Protein AF-A0A2E7KXL0-F1 (afdb_monomer)

Solvent-accessible surface area (backbone atoms only — not comparable to full-atom values): 5573 Å² total; per-residue (Å²): 143,87,78,89,82,78,87,80,81,87,80,84,84,68,81,86,78,62,83,82,67,82,67,87,71,80,83,65,60,55,79,47,74,50,90,64,60,40,76,51,74,42,76,46,48,50,72,32,45,39,41,30,60,54,95,70,48,72,40,92,94,30,48,82,45,76,40,85,76,47,49,76,46,79,49,80,60,83,79,84,117

Structure (mmCIF, N/CA/C/O backbone):
data_AF-A0A2E7KXL0-F1
#
_entry.id   AF-A0A2E7KXL0-F1
#
loop_
_atom_site.group_PDB
_atom_site.id
_atom_site.type_symbol
_atom_site.label_atom_id
_atom_site.label_alt_id
_atom_site.label_comp_id
_atom_site.label_asym_id
_atom_site.label_entity_id
_atom_site.label_seq_id
_atom_site.pdbx_PDB_ins_code
_atom_site.Cartn_x
_atom_site.Cartn_y
_atom_site.Cartn_z
_atom_site.occupancy
_atom_site.B_iso_or_equiv
_atom_site.auth_seq_id
_atom_site.auth_comp_id
_atom_site.auth_asym_id
_atom_site.auth_atom_id
_atom_site.pdbx_PDB_model_num
ATOM 1 N N . MET A 1 1 ? 33.649 31.881 7.414 1.00 47.59 1 MET A N 1
ATOM 2 C CA . MET A 1 1 ? 32.997 30.559 7.549 1.00 47.59 1 MET A CA 1
ATOM 3 C C . MET A 1 1 ? 31.640 30.764 8.231 1.00 47.59 1 MET A C 1
ATOM 5 O O . MET A 1 1 ? 31.580 30.841 9.446 1.00 47.59 1 MET A O 1
ATOM 9 N N . LYS A 1 2 ? 30.583 31.069 7.463 1.00 44.97 2 LYS A N 1
ATOM 10 C CA . LYS A 1 2 ? 29.335 31.692 7.972 1.00 44.97 2 LYS A CA 1
ATOM 11 C C . LYS A 1 2 ? 28.056 31.137 7.308 1.00 44.97 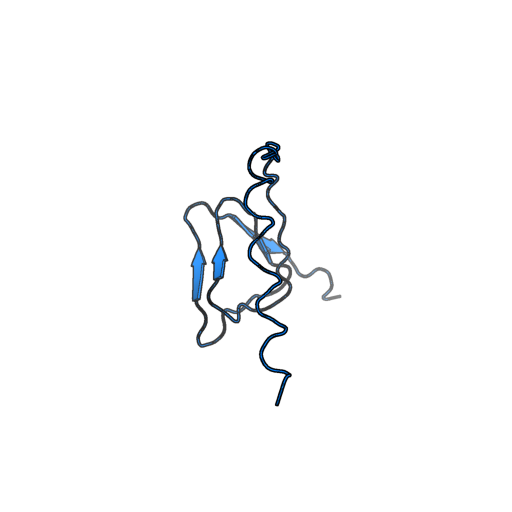2 LYS A C 1
ATOM 13 O O . LYS A 1 2 ? 27.040 31.822 7.277 1.00 44.97 2 LYS A O 1
ATOM 18 N N . SER A 1 3 ? 28.094 29.903 6.791 1.00 44.09 3 SER A N 1
ATOM 19 C CA . SER A 1 3 ? 26.995 29.339 5.975 1.00 44.09 3 SER A CA 1
ATOM 20 C C . SER A 1 3 ? 26.314 28.085 6.535 1.00 44.09 3 SER A C 1
ATOM 22 O O . SER A 1 3 ? 25.436 27.549 5.877 1.00 44.09 3 SER A O 1
ATOM 24 N N . ILE A 1 4 ? 26.634 27.641 7.754 1.00 50.56 4 ILE A N 1
ATOM 25 C CA . ILE A 1 4 ? 26.078 26.390 8.318 1.00 50.56 4 ILE A CA 1
ATOM 26 C C . ILE A 1 4 ? 24.891 26.642 9.280 1.00 50.56 4 ILE A C 1
ATOM 28 O O . ILE A 1 4 ? 24.384 25.722 9.903 1.00 50.56 4 ILE A O 1
ATOM 32 N N . ILE A 1 5 ? 24.422 27.895 9.400 1.00 51.31 5 ILE A N 1
ATOM 33 C CA . ILE A 1 5 ? 23.437 28.334 10.417 1.00 51.31 5 ILE A CA 1
ATOM 34 C C . ILE A 1 5 ? 22.065 28.705 9.795 1.00 51.31 5 ILE A C 1
ATOM 36 O O . ILE A 1 5 ? 21.194 29.223 10.479 1.00 51.31 5 ILE A O 1
ATOM 40 N N . LYS A 1 6 ? 21.808 28.457 8.499 1.00 48.94 6 LYS A N 1
ATOM 41 C CA . LYS A 1 6 ? 20.597 28.994 7.825 1.00 48.94 6 LYS A CA 1
ATOM 42 C C . LYS A 1 6 ? 19.451 28.020 7.521 1.00 48.94 6 LYS A C 1
ATOM 44 O O . LYS A 1 6 ? 18.424 28.490 7.059 1.00 48.94 6 LYS A O 1
ATOM 49 N N . ASN A 1 7 ? 19.554 26.724 7.825 1.00 46.72 7 ASN A N 1
ATOM 50 C CA . ASN A 1 7 ? 18.487 25.754 7.502 1.00 46.72 7 ASN A CA 1
ATOM 51 C C . ASN A 1 7 ? 17.978 24.936 8.703 1.00 46.72 7 ASN A C 1
ATOM 53 O O . ASN A 1 7 ? 17.533 23.807 8.538 1.00 46.72 7 ASN A O 1
ATOM 57 N N . LEU A 1 8 ? 18.004 25.511 9.911 1.00 42.38 8 LEU A N 1
ATOM 58 C CA . LEU A 1 8 ? 17.384 24.906 11.104 1.00 42.38 8 LEU A CA 1
ATOM 59 C C . LEU A 1 8 ? 16.298 25.795 11.746 1.00 42.38 8 LEU A C 1
ATOM 61 O O . LEU A 1 8 ? 15.750 25.460 12.791 1.00 42.38 8 LEU A O 1
ATOM 65 N N . THR A 1 9 ? 15.940 26.908 11.100 1.00 48.19 9 THR A N 1
ATOM 66 C CA . THR A 1 9 ? 14.995 27.905 11.641 1.00 48.19 9 THR A CA 1
ATOM 67 C C . THR A 1 9 ? 13.571 27.785 11.065 1.00 48.19 9 THR A C 1
ATOM 69 O O . THR A 1 9 ? 12.681 28.498 11.507 1.00 48.19 9 THR A O 1
ATOM 72 N N . ASN A 1 10 ? 13.298 26.843 10.149 1.00 49.16 10 ASN A N 1
ATOM 73 C CA . ASN A 1 10 ? 12.004 26.750 9.444 1.00 49.16 10 ASN A CA 1
ATOM 74 C C . ASN A 1 10 ? 11.092 25.584 9.879 1.00 49.16 10 ASN A C 1
ATOM 76 O O . ASN A 1 10 ? 10.281 25.133 9.077 1.00 49.16 10 ASN A O 1
ATOM 80 N N . PHE A 1 11 ? 11.192 25.066 11.112 1.00 50.91 11 PHE A N 1
ATOM 81 C CA . PHE A 1 11 ? 10.369 23.897 11.486 1.00 50.91 11 PHE A CA 1
ATOM 82 C C . PHE A 1 11 ? 9.743 23.892 12.890 1.00 50.91 11 PHE A C 1
ATOM 84 O O . PHE A 1 11 ? 9.189 22.880 13.303 1.00 50.91 11 PHE A O 1
ATOM 91 N N . LYS A 1 12 ? 9.784 24.983 13.668 1.00 48.75 12 LYS A N 1
ATOM 92 C CA . LYS A 1 12 ? 9.407 24.879 15.097 1.00 48.75 12 LYS A CA 1
ATOM 93 C C . LYS A 1 12 ? 8.507 25.963 15.687 1.00 48.75 12 LYS A C 1
ATOM 95 O O . LYS A 1 12 ? 8.477 26.106 16.902 1.00 48.75 12 LYS A O 1
ATOM 100 N N . ALA A 1 13 ? 7.726 26.673 14.868 1.00 43.38 13 ALA A N 1
ATOM 101 C CA . ALA A 1 13 ? 6.822 27.719 15.374 1.00 43.38 13 ALA A CA 1
ATOM 102 C C . ALA A 1 13 ? 5.433 27.814 14.702 1.00 43.38 13 ALA A C 1
ATOM 104 O O . ALA A 1 13 ? 4.807 28.865 14.771 1.00 43.38 13 ALA A O 1
ATOM 105 N N . ILE A 1 14 ? 4.916 26.742 14.082 1.00 45.56 14 ILE A N 1
ATOM 106 C CA . ILE A 1 14 ? 3.521 26.705 13.571 1.00 45.56 14 ILE A CA 1
ATOM 107 C C . ILE A 1 14 ? 2.677 25.546 14.148 1.00 45.56 14 ILE A C 1
ATOM 109 O O . ILE A 1 14 ? 1.473 25.486 13.933 1.00 45.56 14 ILE A O 1
ATOM 113 N N . PHE A 1 15 ? 3.234 24.669 14.986 1.00 49.56 15 PHE A N 1
ATOM 114 C CA . PHE A 1 15 ? 2.466 23.536 15.535 1.00 49.56 15 PHE A CA 1
ATOM 115 C C . PHE A 1 15 ? 1.567 23.874 16.743 1.00 49.56 15 PHE A C 1
ATOM 117 O O . PHE A 1 15 ? 0.731 23.062 17.121 1.00 49.56 15 PHE A O 1
ATOM 124 N N . GLY A 1 16 ? 1.704 25.064 17.343 1.00 42.34 16 GLY A N 1
ATOM 125 C CA . GLY A 1 16 ? 0.985 25.443 18.571 1.00 42.34 16 GLY A CA 1
ATOM 126 C C . GLY A 1 16 ? -0.314 26.241 18.388 1.00 42.34 16 GLY A C 1
ATOM 127 O O . GLY A 1 16 ? -1.019 26.442 19.368 1.00 42.34 16 GLY A O 1
ATOM 128 N N . LEU A 1 17 ? -0.643 26.695 17.169 1.00 43.16 17 LEU A N 1
ATOM 129 C CA . LEU A 1 17 ? -1.856 27.492 16.889 1.00 43.16 17 LEU A CA 1
ATOM 130 C C . LEU A 1 17 ? -2.853 26.810 15.927 1.00 43.16 17 LEU A C 1
ATOM 132 O O . LEU A 1 17 ? -3.903 27.374 15.645 1.00 43.16 17 LEU A O 1
ATOM 136 N N . ILE A 1 18 ? -2.560 25.595 15.446 1.00 48.97 18 ILE A N 1
ATOM 137 C CA . ILE A 1 18 ? -3.432 24.812 14.538 1.00 48.97 18 ILE A CA 1
ATOM 138 C C . ILE A 1 18 ? -4.175 23.693 15.309 1.00 48.97 18 ILE A C 1
ATOM 140 O O . ILE A 1 18 ? -4.823 22.829 14.735 1.00 48.97 18 ILE A O 1
ATOM 144 N N . PHE A 1 19 ? -4.152 23.710 16.646 1.00 47.91 19 PHE A N 1
ATOM 145 C CA . PHE A 1 19 ? -4.852 22.716 17.478 1.00 47.91 19 PHE A CA 1
ATOM 146 C C . PHE A 1 19 ? -6.305 23.110 17.835 1.00 47.91 19 PHE A C 1
ATOM 148 O O . PHE A 1 19 ? -6.881 22.569 18.773 1.00 47.91 19 PHE A O 1
ATOM 155 N N . LEU A 1 20 ? -6.912 24.052 17.095 1.00 49.47 20 LEU A N 1
ATOM 156 C CA . LEU A 1 20 ? -8.315 24.474 17.272 1.00 49.47 20 LEU A CA 1
ATOM 157 C C . LEU A 1 20 ? -9.115 24.543 15.956 1.00 49.47 20 LEU A C 1
ATOM 159 O O . LEU A 1 20 ? -10.157 25.186 15.886 1.00 49.47 20 LEU A O 1
ATOM 163 N N . THR A 1 21 ? -8.644 23.880 14.901 1.00 49.81 21 THR A N 1
ATOM 164 C CA . THR A 1 21 ? -9.408 23.708 13.656 1.00 49.81 21 THR A CA 1
ATOM 165 C C . THR A 1 21 ? -9.253 22.285 13.134 1.00 49.81 21 THR A C 1
ATOM 167 O O . THR A 1 21 ? -8.979 22.073 11.955 1.00 49.81 21 THR A O 1
ATOM 170 N N . PHE A 1 22 ? -9.443 21.283 13.994 1.00 59.50 22 PHE A N 1
ATOM 171 C CA . PHE A 1 22 ? -9.778 19.945 13.505 1.00 59.50 22 PHE A CA 1
ATOM 172 C C . PHE A 1 22 ? -11.254 19.946 13.117 1.00 59.50 22 PHE A C 1
ATOM 174 O O . PHE A 1 22 ? -12.137 19.454 13.815 1.00 59.50 22 PHE A O 1
ATOM 181 N N . PHE A 1 23 ? -11.497 20.607 11.986 1.00 61.19 23 PHE A N 1
ATOM 182 C CA . PHE A 1 23 ? -12.668 20.421 11.153 1.00 61.19 23 PHE A CA 1
ATOM 183 C C . PHE A 1 23 ? -12.851 18.907 11.001 1.00 61.19 23 PHE A C 1
ATOM 185 O O . PHE A 1 23 ? -11.913 18.221 10.594 1.00 61.19 23 PHE A O 1
ATOM 192 N N . SER A 1 24 ? -14.006 18.375 11.398 1.00 59.03 24 SER A N 1
ATOM 193 C CA . SER A 1 24 ? -14.337 16.969 11.165 1.00 59.03 24 SER A CA 1
ATOM 194 C C . SER A 1 24 ? -14.432 16.759 9.659 1.00 59.03 24 SER A C 1
ATOM 196 O O . SER A 1 24 ? -15.458 17.046 9.048 1.00 59.03 24 SER A O 1
ATOM 198 N N . GLN A 1 25 ? -13.325 16.347 9.048 1.00 55.75 25 GLN A N 1
ATOM 199 C CA . GLN A 1 25 ? -13.292 16.023 7.634 1.00 55.75 25 GLN A CA 1
ATOM 200 C C . GLN A 1 25 ? -13.912 14.638 7.489 1.00 55.75 25 GLN A C 1
ATOM 202 O O . GLN A 1 25 ? -13.451 13.672 8.097 1.00 55.75 25 GLN A O 1
ATOM 207 N N . SER A 1 26 ? -15.010 14.567 6.741 1.00 63.38 26 SER A N 1
ATOM 208 C CA . SER A 1 26 ? -15.617 13.309 6.329 1.00 63.38 26 SER A CA 1
ATOM 209 C C . SER A 1 26 ? -14.556 12.479 5.618 1.00 63.38 26 SER A C 1
ATOM 211 O O . SER A 1 26 ? -14.069 12.884 4.561 1.00 63.38 26 SER A O 1
ATOM 213 N N . VAL A 1 27 ? -14.193 11.340 6.201 1.00 55.56 27 VAL A N 1
ATOM 214 C CA . VAL A 1 27 ? -13.313 10.364 5.562 1.00 55.56 27 VAL A CA 1
ATOM 215 C C . VAL A 1 27 ? -14.132 9.728 4.442 1.00 55.56 27 VAL A C 1
ATOM 217 O O . VAL A 1 27 ? -14.906 8.805 4.670 1.00 55.56 27 VAL A O 1
ATOM 220 N N . ASN A 1 28 ? -14.073 10.312 3.248 1.00 60.44 28 ASN A N 1
ATOM 221 C CA . ASN A 1 28 ? -14.459 9.591 2.046 1.00 60.44 28 ASN A CA 1
ATOM 222 C C . ASN A 1 2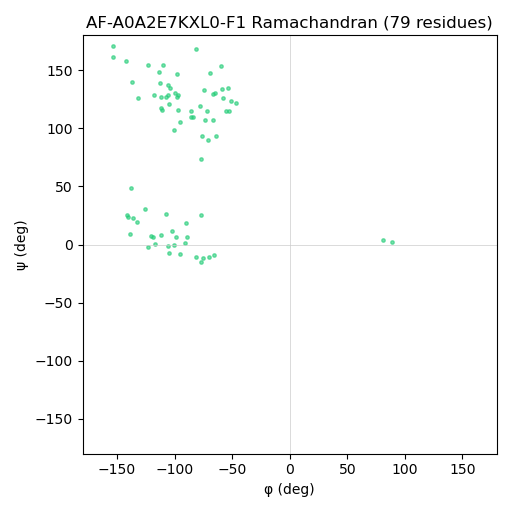8 ? -13.317 8.613 1.766 1.00 60.44 28 ASN A C 1
ATOM 224 O O . ASN A 1 28 ? -12.158 9.025 1.858 1.00 60.44 28 ASN A O 1
ATOM 228 N N . ALA A 1 29 ? -13.631 7.347 1.485 1.00 57.28 29 ALA A N 1
ATOM 229 C CA . ALA A 1 29 ? -12.626 6.388 1.044 1.00 57.28 29 ALA A CA 1
ATOM 230 C C . ALA A 1 29 ? -11.888 7.018 -0.143 1.00 57.28 29 ALA A C 1
ATOM 232 O O . ALA A 1 29 ? -12.501 7.346 -1.159 1.00 57.28 29 ALA A O 1
ATOM 233 N N . ALA A 1 30 ? -10.598 7.302 0.032 1.00 58.50 30 ALA A N 1
ATOM 234 C CA . ALA A 1 30 ? -9.804 7.851 -1.047 1.00 58.50 30 ALA A CA 1
ATOM 235 C C . ALA A 1 30 ? -9.586 6.714 -2.044 1.00 58.50 30 ALA A C 1
ATOM 237 O O . ALA A 1 30 ? -8.967 5.706 -1.707 1.00 58.50 30 ALA A O 1
ATOM 238 N N . GLU A 1 31 ? -10.127 6.856 -3.249 1.00 47.09 31 GLU A N 1
ATOM 239 C CA . GLU A 1 31 ? -9.830 5.945 -4.347 1.00 47.09 31 GLU A CA 1
ATOM 240 C C . GLU A 1 31 ? -8.354 6.132 -4.720 1.00 47.09 31 GLU A C 1
ATOM 242 O O . GLU A 1 31 ? -7.954 7.175 -5.244 1.00 47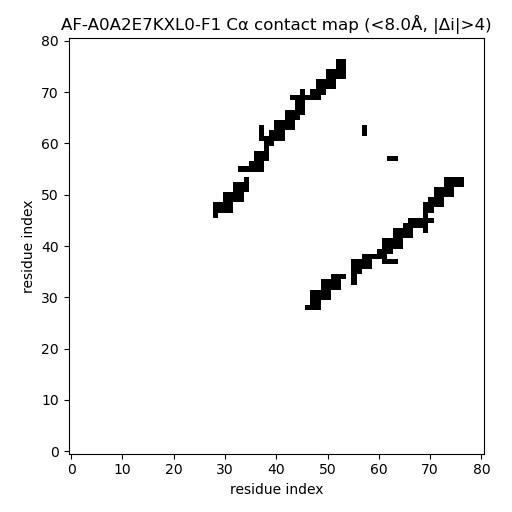.09 31 GLU A O 1
ATOM 247 N N . VAL A 1 32 ? -7.513 5.153 -4.376 1.00 60.75 32 VAL A N 1
ATOM 248 C CA . VAL A 1 32 ? -6.090 5.165 -4.732 1.00 60.75 32 VAL A CA 1
ATOM 249 C C . VAL A 1 32 ? -5.901 4.249 -5.931 1.00 60.75 32 VAL A C 1
ATOM 251 O O . VAL A 1 32 ? -5.782 3.032 -5.787 1.00 60.75 32 VAL A O 1
ATOM 254 N N . THR A 1 33 ? -5.849 4.837 -7.125 1.00 56.81 33 THR A N 1
ATOM 255 C CA . THR A 1 33 ? -5.402 4.126 -8.326 1.00 56.81 33 THR A CA 1
ATOM 256 C C . THR A 1 33 ? -3.887 3.948 -8.247 1.00 56.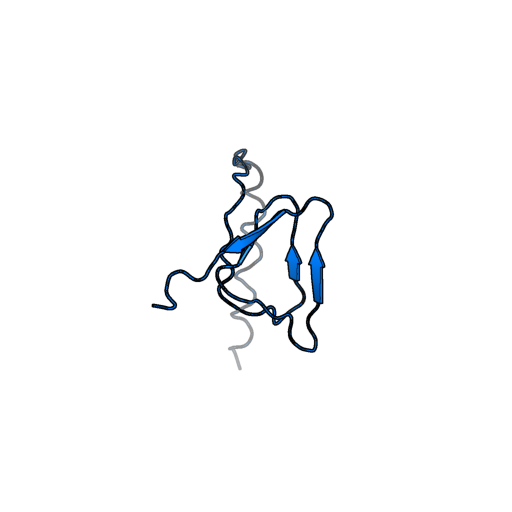81 33 THR A C 1
ATOM 258 O O . THR A 1 33 ? -3.124 4.910 -8.385 1.00 56.81 33 THR A O 1
ATOM 261 N N . LEU A 1 34 ? -3.423 2.723 -7.989 1.00 60.66 34 LEU A N 1
ATOM 262 C CA . LEU A 1 34 ? -1.992 2.424 -8.019 1.00 60.66 34 LEU A CA 1
ATOM 263 C C . LEU A 1 34 ? -1.552 2.129 -9.447 1.00 60.66 34 LEU A C 1
ATOM 265 O O . LEU A 1 34 ? -1.836 1.066 -9.978 1.00 60.66 34 LEU A O 1
ATOM 269 N N . ALA A 1 35 ? -0.774 3.043 -10.025 1.00 58.56 35 ALA A N 1
ATOM 270 C CA . ALA A 1 35 ? -0.229 2.889 -11.370 1.00 58.56 35 ALA A CA 1
ATOM 271 C C . ALA A 1 35 ? 1.163 2.216 -11.416 1.00 58.56 35 ALA A C 1
ATOM 273 O O . ALA A 1 35 ? 1.727 2.098 -12.511 1.00 58.56 35 ALA A O 1
ATOM 274 N N . GLY A 1 36 ? 1.745 1.804 -10.279 1.00 76.25 36 GLY A N 1
ATOM 275 C CA . GLY A 1 36 ? 3.128 1.311 -10.215 1.00 76.25 36 GLY A CA 1
ATOM 276 C C . GLY A 1 36 ? 3.438 0.339 -9.072 1.00 76.25 36 GLY A C 1
ATOM 277 O O . GLY A 1 36 ? 2.710 0.253 -8.086 1.00 76.25 36 GLY A O 1
ATOM 278 N N . ASN A 1 37 ? 4.546 -0.390 -9.237 1.00 87.81 37 ASN A N 1
ATOM 279 C CA . ASN A 1 37 ? 5.042 -1.404 -8.302 1.00 87.81 37 ASN A CA 1
ATOM 280 C C . ASN A 1 37 ? 5.346 -0.838 -6.908 1.00 87.81 37 ASN A C 1
ATOM 282 O O . ASN A 1 37 ? 5.721 0.324 -6.757 1.00 87.81 37 ASN A O 1
ATOM 286 N N . ILE A 1 38 ? 5.264 -1.699 -5.896 1.00 91.44 38 ILE A N 1
ATOM 287 C CA . ILE A 1 38 ? 5.589 -1.360 -4.509 1.00 91.44 38 ILE A CA 1
ATOM 288 C C . ILE A 1 38 ? 7.092 -1.540 -4.311 1.00 91.44 38 ILE A C 1
ATOM 290 O O . ILE A 1 38 ? 7.592 -2.664 -4.331 1.00 91.44 38 ILE A O 1
ATOM 294 N N . THR A 1 39 ? 7.801 -0.420 -4.142 1.00 93.19 39 THR A N 1
ATOM 295 C CA . THR A 1 39 ? 9.271 -0.361 -4.028 1.00 93.19 39 THR A CA 1
ATOM 296 C C . THR A 1 39 ? 9.790 -0.113 -2.618 1.00 93.19 39 THR A C 1
ATOM 298 O O . THR A 1 39 ? 10.995 -0.148 -2.396 1.00 93.19 39 THR A O 1
ATOM 301 N N . THR A 1 40 ? 8.898 0.171 -1.675 1.00 91.62 40 THR A N 1
ATOM 302 C CA . THR A 1 40 ? 9.209 0.394 -0.260 1.00 91.62 40 THR A CA 1
ATOM 303 C C . THR A 1 40 ? 8.118 -0.220 0.598 1.00 91.62 40 THR A C 1
ATOM 305 O O . THR A 1 40 ? 6.983 -0.368 0.136 1.00 91.62 40 THR A O 1
ATOM 308 N N . ASP A 1 41 ? 8.441 -0.515 1.855 1.00 97.06 41 ASP A N 1
ATOM 309 C CA . ASP A 1 41 ? 7.463 -1.010 2.820 1.00 97.06 41 ASP A CA 1
ATOM 310 C C . ASP A 1 41 ? 6.227 -0.106 2.862 1.00 97.06 41 ASP A C 1
ATOM 312 O O . ASP A 1 41 ? 6.323 1.109 3.046 1.00 97.06 41 ASP A O 1
ATOM 316 N N . THR A 1 42 ? 5.065 -0.708 2.626 1.00 92.88 42 THR A N 1
ATOM 317 C CA . THR A 1 42 ? 3.789 -0.010 2.466 1.00 92.88 42 THR A CA 1
ATOM 318 C C . THR A 1 42 ? 2.704 -0.765 3.222 1.00 92.88 42 THR A C 1
ATOM 320 O O . THR A 1 42 ? 2.647 -1.995 3.176 1.00 92.88 42 THR A O 1
ATOM 323 N N . THR A 1 43 ? 1.816 -0.026 3.886 1.00 95.31 43 THR A N 1
ATOM 324 C CA . THR A 1 43 ? 0.635 -0.586 4.550 1.00 95.31 43 THR A CA 1
ATOM 325 C C . THR A 1 43 ? -0.621 -0.139 3.823 1.00 95.31 43 THR A C 1
ATOM 327 O O . THR A 1 43 ? -0.832 1.057 3.614 1.00 95.31 43 THR A O 1
ATOM 330 N N . TRP A 1 44 ? -1.458 -1.102 3.453 1.00 93.56 44 TRP A N 1
ATOM 331 C CA . TRP A 1 44 ? -2.809 -0.864 2.974 1.00 93.56 44 TRP A CA 1
ATOM 332 C C . TRP A 1 44 ? -3.799 -1.051 4.112 1.00 93.56 44 TRP A C 1
ATOM 334 O O . TRP A 1 44 ? -3.754 -2.064 4.811 1.00 93.56 44 TRP A O 1
ATOM 344 N N . SER A 1 45 ? -4.659 -0.053 4.301 1.00 93.00 45 SER A N 1
ATOM 345 C CA . SER A 1 45 ? -5.623 -0.014 5.397 1.00 93.00 45 SER A CA 1
ATOM 346 C C . SER A 1 45 ? -7.052 -0.197 4.906 1.00 93.00 45 SER A C 1
ATOM 348 O O . SER A 1 45 ? -7.399 0.183 3.787 1.00 93.00 45 SER A O 1
ATOM 350 N N . ALA A 1 46 ? -7.911 -0.697 5.794 1.00 92.44 46 ALA A N 1
ATOM 351 C CA . ALA A 1 46 ? -9.339 -0.886 5.526 1.00 92.44 46 ALA A CA 1
ATOM 352 C C . ALA A 1 46 ? -10.119 0.426 5.318 1.00 92.44 46 ALA A C 1
ATOM 354 O O . ALA A 1 46 ? -11.279 0.405 4.920 1.00 92.44 46 ALA A O 1
ATOM 355 N N . SER A 1 47 ? -9.492 1.574 5.585 1.00 89.12 47 SER A N 1
ATOM 356 C CA . SER A 1 47 ? -10.076 2.896 5.335 1.00 89.12 47 SER A CA 1
ATOM 357 C C . SER A 1 47 ? -10.086 3.281 3.853 1.00 89.12 47 SER A C 1
ATOM 359 O O . SER A 1 47 ? -10.714 4.280 3.503 1.00 89.12 47 SER A O 1
ATOM 361 N N . ASN A 1 48 ? -9.373 2.534 3.004 1.00 82.88 48 ASN A N 1
ATOM 362 C CA . ASN A 1 48 ? -9.260 2.795 1.575 1.00 82.88 48 ASN A CA 1
ATOM 363 C C . ASN A 1 48 ? -9.717 1.586 0.757 1.00 82.88 48 ASN A C 1
ATOM 365 O O . ASN A 1 48 ? -9.607 0.436 1.186 1.00 82.88 48 ASN A O 1
ATOM 369 N N . GLU A 1 49 ? -10.159 1.870 -0.462 1.00 86.75 49 GLU A N 1
ATOM 370 C CA . GLU A 1 49 ? -10.357 0.865 -1.498 1.00 86.75 49 GLU A CA 1
ATOM 371 C C . GLU A 1 49 ? -9.229 1.001 -2.523 1.00 86.75 49 GLU A C 1
ATOM 373 O O . GLU A 1 49 ? -8.935 2.097 -3.006 1.00 86.75 49 GLU A O 1
ATOM 378 N N . TYR A 1 50 ? -8.567 -0.115 -2.826 1.00 87.75 50 TYR A N 1
ATOM 379 C CA . TYR A 1 50 ? -7.418 -0.146 -3.728 1.00 87.75 50 TYR A CA 1
ATOM 380 C C . TYR A 1 50 ? -7.836 -0.728 -5.072 1.00 87.75 50 TYR A C 1
ATOM 382 O O . TYR A 1 50 ? -8.281 -1.874 -5.136 1.00 87.75 50 TYR A O 1
ATOM 390 N N . ILE A 1 51 ? -7.675 0.041 -6.148 1.00 89.19 51 ILE A N 1
ATOM 391 C CA . ILE A 1 51 ? -8.022 -0.386 -7.507 1.00 89.19 51 ILE A CA 1
ATOM 392 C C . ILE A 1 51 ? -6.731 -0.542 -8.309 1.00 89.19 51 ILE A C 1
ATOM 394 O O . ILE A 1 51 ? -5.980 0.418 -8.498 1.00 89.19 51 ILE A O 1
ATOM 398 N N . LEU A 1 52 ? -6.465 -1.772 -8.748 1.00 88.75 52 LEU A N 1
ATOM 399 C CA . LEU A 1 52 ? -5.296 -2.141 -9.538 1.00 88.75 52 LEU A CA 1
ATOM 400 C C . LEU A 1 52 ? -5.681 -2.115 -11.020 1.00 88.75 52 LEU A C 1
ATOM 402 O O . LEU A 1 52 ? -6.372 -3.014 -11.501 1.00 88.75 52 LEU A O 1
ATOM 406 N N . ASP A 1 53 ? -5.230 -1.082 -11.729 1.00 80.19 53 ASP A N 1
ATOM 407 C CA . ASP A 1 53 ? -5.484 -0.870 -13.164 1.00 80.19 53 ASP A CA 1
ATOM 408 C C . ASP A 1 53 ? -4.614 -1.764 -14.076 1.00 80.19 53 ASP A C 1
ATOM 410 O O . ASP A 1 53 ? -4.862 -1.935 -15.274 1.00 80.19 53 ASP A O 1
ATOM 414 N N . LYS A 1 54 ? -3.563 -2.348 -13.498 1.00 82.25 54 LYS A N 1
ATOM 415 C CA . LYS A 1 54 ? -2.609 -3.270 -14.115 1.00 82.25 54 LYS A CA 1
ATOM 416 C C . LYS A 1 54 ? -2.007 -4.188 -13.040 1.00 82.25 54 LYS A C 1
ATOM 418 O O . LYS A 1 54 ? -2.189 -3.942 -11.846 1.00 82.25 54 LYS A O 1
ATOM 423 N N . PRO A 1 55 ? -1.243 -5.226 -13.422 1.00 86.75 55 PRO A N 1
ATOM 424 C CA . PRO A 1 55 ? -0.500 -6.027 -12.454 1.00 86.75 55 PRO A CA 1
ATOM 425 C C . PRO A 1 55 ? 0.475 -5.172 -11.627 1.00 86.75 55 PRO A C 1
ATOM 427 O O . PRO A 1 55 ? 1.323 -4.478 -12.189 1.00 86.75 55 PRO A O 1
ATOM 430 N N . ILE A 1 56 ? 0.377 -5.262 -10.298 1.00 89.25 56 ILE A N 1
ATOM 431 C CA . ILE A 1 56 ? 1.283 -4.601 -9.349 1.00 89.25 56 ILE A CA 1
ATOM 432 C C . ILE A 1 56 ? 2.189 -5.648 -8.714 1.00 89.25 56 ILE A C 1
ATOM 434 O O . ILE A 1 56 ? 1.716 -6.638 -8.156 1.00 89.25 56 ILE A O 1
ATOM 438 N N . PHE A 1 57 ? 3.498 -5.415 -8.775 1.00 91.75 57 PHE A N 1
ATOM 439 C CA . PHE A 1 57 ? 4.497 -6.274 -8.150 1.00 91.75 57 PHE A CA 1
ATOM 440 C C . PHE A 1 57 ? 5.061 -5.615 -6.892 1.00 91.75 57 PHE A C 1
ATOM 442 O O . PHE A 1 57 ? 5.383 -4.425 -6.893 1.00 91.75 57 PHE A O 1
ATOM 449 N N . VAL A 1 58 ? 5.221 -6.403 -5.831 1.00 94.00 58 VAL A N 1
ATOM 450 C CA . VAL A 1 58 ? 6.074 -6.049 -4.690 1.00 94.00 58 VAL A CA 1
ATOM 451 C C . VAL A 1 58 ? 7.484 -6.496 -5.050 1.00 94.00 58 VAL A C 1
ATOM 453 O O . VAL A 1 58 ? 7.706 -7.685 -5.283 1.00 94.00 58 VAL A O 1
ATOM 456 N N . ILE A 1 59 ? 8.408 -5.547 -5.200 1.00 93.88 59 ILE A N 1
ATOM 457 C CA . ILE A 1 59 ? 9.774 -5.872 -5.629 1.00 93.88 59 ILE A CA 1
ATOM 458 C C . ILE A 1 59 ? 10.627 -6.370 -4.458 1.00 93.88 59 ILE A C 1
ATOM 460 O O . ILE A 1 59 ? 10.248 -6.248 -3.292 1.00 93.88 59 ILE A O 1
ATOM 464 N N . ASP A 1 60 ? 11.796 -6.923 -4.785 1.00 94.19 60 ASP A N 1
ATOM 465 C CA . ASP A 1 60 ? 12.765 -7.376 -3.790 1.00 94.19 60 ASP A CA 1
ATOM 466 C C . ASP A 1 60 ? 13.112 -6.258 -2.792 1.00 94.19 60 ASP A C 1
ATOM 468 O O . ASP A 1 60 ? 13.330 -5.106 -3.176 1.00 94.19 60 ASP A O 1
ATOM 472 N N . GLY A 1 61 ? 13.127 -6.604 -1.504 1.00 91.00 61 GLY A N 1
ATOM 473 C CA . GLY A 1 61 ? 13.398 -5.664 -0.416 1.00 91.00 61 GLY A CA 1
ATOM 474 C C . GLY A 1 61 ? 12.216 -4.797 0.036 1.00 91.00 61 GLY A C 1
ATOM 475 O O . GLY A 1 61 ? 12.416 -3.965 0.918 1.00 91.00 61 GLY A O 1
ATOM 476 N N . ALA A 1 62 ? 11.010 -4.982 -0.513 1.00 95.75 62 ALA A N 1
ATOM 477 C CA . ALA A 1 62 ? 9.798 -4.301 -0.056 1.00 95.75 62 ALA A CA 1
ATOM 478 C C . ALA A 1 62 ? 8.777 -5.274 0.555 1.00 95.75 62 ALA A C 1
ATOM 480 O O . ALA A 1 62 ? 8.643 -6.420 0.126 1.00 95.75 62 ALA A O 1
ATOM 481 N N . THR A 1 63 ? 8.008 -4.785 1.527 1.00 92.94 63 THR A N 1
ATOM 482 C CA . THR A 1 63 ? 6.890 -5.504 2.148 1.00 92.94 63 THR A CA 1
ATOM 483 C C . THR A 1 63 ? 5.580 -4.763 1.910 1.00 92.94 63 THR A C 1
ATOM 485 O O . THR A 1 63 ? 5.451 -3.585 2.240 1.00 92.94 63 THR A O 1
ATOM 488 N N . LEU A 1 64 ? 4.565 -5.465 1.406 1.00 94.44 64 LEU A N 1
ATOM 489 C CA . LEU A 1 64 ? 3.184 -4.988 1.452 1.00 94.44 64 LEU A CA 1
ATOM 490 C C . LEU A 1 64 ? 2.474 -5.620 2.652 1.00 94.44 64 LEU A C 1
ATOM 492 O O . LEU A 1 64 ? 2.283 -6.834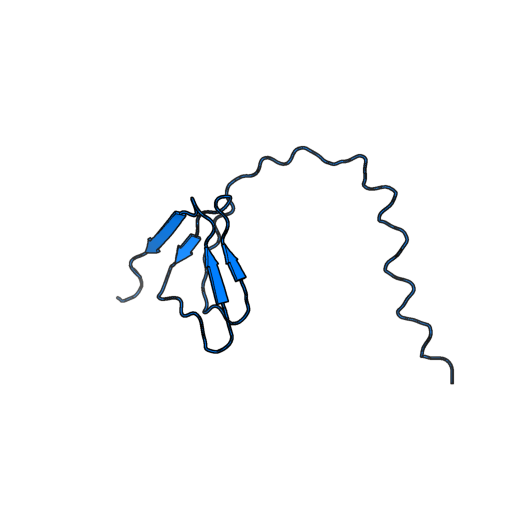 2.690 1.00 94.44 64 LEU A O 1
ATOM 496 N N . THR A 1 65 ? 2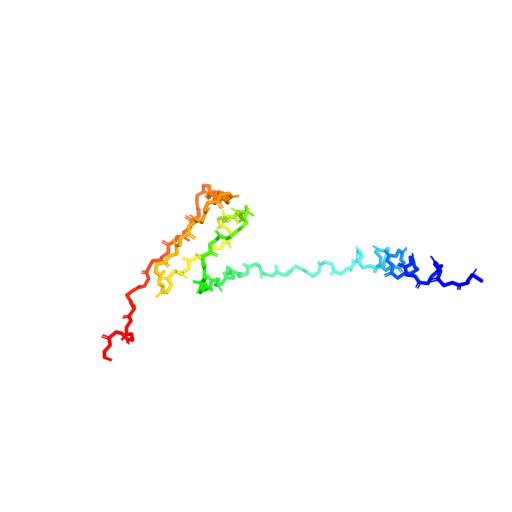.061 -4.797 3.614 1.00 94.75 65 THR A N 1
ATOM 497 C CA . THR A 1 65 ? 1.192 -5.222 4.720 1.00 94.75 65 THR A CA 1
ATOM 498 C C . THR A 1 65 ? -0.249 -4.852 4.397 1.00 94.75 65 THR A C 1
ATOM 500 O O . THR A 1 65 ? -0.534 -3.694 4.111 1.00 94.75 65 THR A O 1
ATOM 503 N N . ILE A 1 66 ? -1.160 -5.822 4.465 1.00 95.31 66 ILE A N 1
ATOM 504 C CA . ILE A 1 66 ? -2.592 -5.605 4.232 1.00 95.31 66 ILE A CA 1
ATOM 505 C C . ILE A 1 66 ? -3.317 -5.780 5.561 1.00 95.31 66 ILE A C 1
ATOM 507 O O . ILE A 1 66 ? -3.316 -6.870 6.138 1.00 95.31 66 ILE A O 1
ATOM 511 N N . GLU A 1 67 ? -3.926 -4.707 6.057 1.00 96.19 67 GLU A N 1
ATOM 512 C CA . GLU A 1 67 ? -4.744 -4.770 7.263 1.00 96.19 67 GLU A CA 1
ATOM 513 C C . GLU A 1 67 ? -6.035 -5.554 7.005 1.00 96.19 67 GLU A C 1
ATOM 515 O O . GLU A 1 67 ? -6.607 -5.535 5.909 1.00 96.19 67 GLU A O 1
ATOM 520 N N . ALA A 1 68 ? -6.520 -6.248 8.035 1.00 96.62 68 ALA A N 1
ATOM 521 C CA . ALA A 1 68 ? -7.764 -6.997 7.941 1.00 96.62 68 ALA A CA 1
A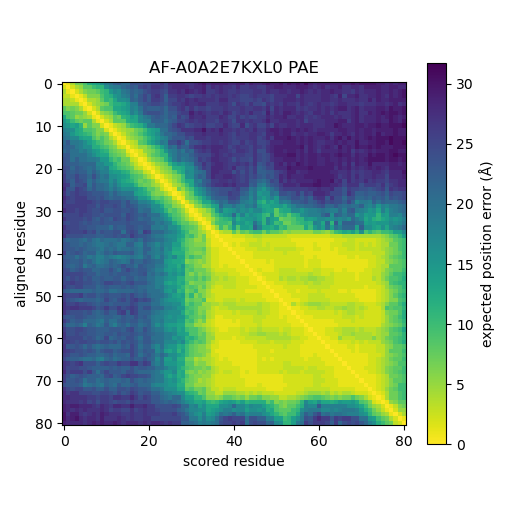TOM 522 C C . ALA A 1 68 ? -8.933 -6.066 7.576 1.00 96.62 68 ALA A C 1
ATOM 524 O O . ALA A 1 68 ? -9.096 -5.002 8.168 1.00 96.62 68 ALA A O 1
ATOM 525 N N . GLY A 1 69 ? -9.757 -6.489 6.615 1.00 93.94 69 GLY A N 1
ATOM 526 C CA . GLY A 1 69 ? -10.883 -5.692 6.117 1.00 93.94 69 GLY A CA 1
ATOM 527 C C . GLY A 1 69 ? -10.543 -4.748 4.960 1.00 93.94 69 GLY A C 1
ATOM 528 O O . GLY A 1 69 ? -11.431 -4.044 4.498 1.00 93.94 69 GLY A O 1
ATOM 529 N N . THR A 1 70 ? -9.299 -4.743 4.471 1.00 94.06 70 THR A N 1
ATOM 530 C CA . THR A 1 70 ? -8.921 -4.022 3.244 1.00 94.06 70 THR A CA 1
ATOM 531 C C . THR A 1 70 ? -9.581 -4.635 2.007 1.00 94.06 70 THR A 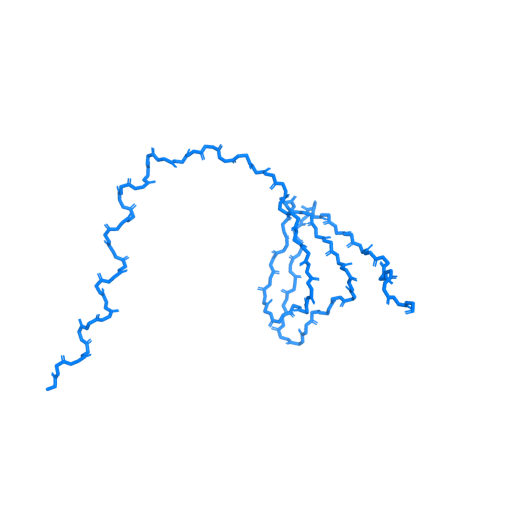C 1
ATOM 533 O O . THR A 1 70 ? -9.461 -5.840 1.774 1.00 94.06 70 THR A O 1
ATOM 536 N N . THR A 1 71 ? -10.221 -3.798 1.188 1.00 93.69 71 THR A N 1
ATOM 537 C CA . THR A 1 71 ? -10.839 -4.199 -0.085 1.00 93.69 71 THR A CA 1
ATOM 538 C C . THR A 1 71 ? -9.930 -3.847 -1.263 1.00 93.69 71 THR A C 1
ATOM 540 O O . THR A 1 71 ? -9.438 -2.721 -1.365 1.00 93.69 71 THR A O 1
ATOM 543 N N . ILE A 1 72 ? -9.701 -4.816 -2.157 1.00 93.50 72 ILE A N 1
ATOM 544 C CA . ILE A 1 72 ? -8.802 -4.689 -3.313 1.00 93.50 72 ILE A CA 1
ATOM 545 C C . ILE A 1 72 ? -9.527 -5.184 -4.566 1.00 93.50 72 ILE A C 1
ATOM 547 O O . ILE A 1 72 ? -10.000 -6.321 -4.600 1.00 93.50 72 ILE A O 1
ATOM 551 N N . TYR A 1 73 ? -9.569 -4.350 -5.600 1.00 89.81 73 TYR A N 1
ATOM 552 C CA . TYR A 1 73 ? -10.167 -4.651 -6.897 1.00 89.81 73 TYR A CA 1
ATOM 553 C C . TYR A 1 73 ? -9.087 -4.718 -7.976 1.00 89.81 73 TYR A C 1
ATOM 555 O O . TYR A 1 73 ? -8.177 -3.893 -8.004 1.00 89.81 73 TYR A O 1
ATOM 563 N N . GLY A 1 74 ? -9.195 -5.683 -8.888 1.00 88.25 74 GLY A N 1
ATOM 564 C CA . GLY A 1 74 ? -8.429 -5.690 -10.135 1.00 88.25 74 GLY A CA 1
ATOM 565 C C . GLY A 1 74 ? -9.333 -5.280 -11.288 1.00 88.25 74 GLY A C 1
ATOM 566 O O . GLY A 1 74 ? -10.452 -5.786 -11.378 1.00 88.25 74 GLY A O 1
ATOM 567 N N . THR A 1 75 ? -8.868 -4.389 -12.161 1.00 80.81 75 THR A N 1
ATOM 568 C CA . THR A 1 75 ? -9.597 -4.057 -13.388 1.00 80.81 75 THR A CA 1
ATOM 569 C C . THR A 1 75 ? -9.030 -4.832 -14.568 1.00 80.81 75 THR A C 1
ATOM 571 O O . THR A 1 75 ? -7.831 -5.102 -14.665 1.00 80.81 75 THR A O 1
ATOM 574 N N . GLU A 1 76 ? -9.904 -5.185 -15.501 1.00 73.69 76 GLU A N 1
ATOM 575 C CA . GLU A 1 76 ? -9.484 -5.561 -16.844 1.00 73.69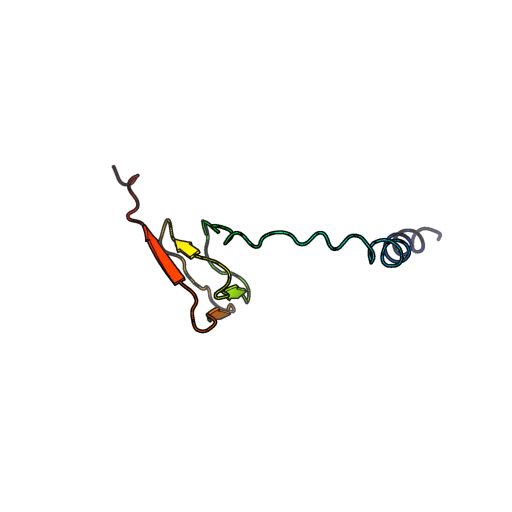 76 GLU A CA 1
ATOM 576 C C . GLU A 1 76 ? -8.854 -4.338 -17.523 1.00 73.69 76 GLU A C 1
ATOM 578 O O . GLU A 1 76 ? -9.387 -3.230 -17.464 1.00 73.69 76 GLU A O 1
ATOM 583 N N . ASN A 1 77 ? -7.671 -4.511 -18.110 1.00 63.44 77 ASN A N 1
ATOM 584 C CA . ASN A 1 77 ? -7.003 -3.434 -18.829 1.00 63.44 77 ASN A CA 1
ATOM 585 C C . ASN A 1 77 ? -7.705 -3.280 -20.189 1.00 63.44 77 ASN A C 1
ATOM 587 O O . ASN A 1 77 ? -7.422 -4.023 -21.130 1.00 63.44 77 ASN A O 1
ATOM 591 N N . LEU A 1 78 ? -8.687 -2.377 -20.254 1.00 62.28 78 LEU A N 1
ATOM 592 C CA . LEU A 1 78 ? -9.546 -2.174 -21.428 1.00 62.28 78 LEU A CA 1
ATOM 593 C C . LEU A 1 78 ? -8.806 -1.545 -22.625 1.00 62.28 78 LEU A C 1
ATOM 595 O O . LEU A 1 78 ? -9.342 -1.536 -23.729 1.00 62.28 78 LEU A O 1
ATOM 599 N N . ASP A 1 79 ? -7.575 -1.065 -22.423 1.00 62.62 79 ASP A N 1
ATOM 600 C CA . ASP A 1 79 ? -6.732 -0.430 -23.444 1.00 62.62 79 ASP A CA 1
ATOM 601 C C . ASP A 1 79 ? -5.836 -1.418 -24.218 1.00 62.62 79 ASP A C 1
ATOM 603 O O . ASP A 1 79 ? -5.006 -1.004 -25.024 1.00 62.62 79 ASP A O 1
ATOM 607 N N . ALA A 1 80 ? -5.984 -2.734 -24.018 1.00 56.22 80 ALA A N 1
ATOM 608 C CA . ALA A 1 80 ? -5.232 -3.755 -24.762 1.00 56.22 80 ALA A CA 1
ATOM 609 C C . ALA A 1 80 ? -5.756 -4.011 -26.200 1.00 56.22 80 ALA A C 1
ATOM 611 O O . ALA A 1 80 ? -5.579 -5.112 -26.728 1.00 56.22 80 ALA A O 1
ATOM 612 N N . GLY A 1 81 ? -6.417 -3.018 -26.810 1.00 48.53 81 GLY A N 1
ATOM 613 C CA . GLY A 1 81 ? -6.974 -3.055 -28.171 1.00 48.53 81 GLY A CA 1
ATOM 614 C C . GLY A 1 81 ? -6.014 -2.555 -29.243 1.00 48.53 81 GLY A C 1
ATOM 615 O O . GLY A 1 81 ? -5.427 -1.468 -29.051 1.00 48.53 81 GLY A O 1
#

Foldseek 3Di:
DPPPPPPPPPDPPPPPPCPPPPPPDPLDAPADADPEEAAAEDEAELSHEYEDLDDYYHDPPYDYHYDPNHHYHYDDNPPPD

Sequence (81 aa):
MKSIIKNLTNFKAIFGLIFLTFFSQSVNAAEVTLAGNITTDTTWSASNEYILDKPIFVIDGATLTIEAGTTIYGTENLDAG

Secondary structure (DSSP, 8-state):
---SSSSSSSSSSSTTSSTT----------EEEE-S-B-S-EEE-TTSEEEESS---B-TT--EEE-TT-EEEEPP-TT--

Mean predicted aligned error: 15.31 Å

pLDDT: mean 71.7, std 19.86, range [42.34, 97.06]

Radius of gyration: 20.16 Å; Cα contacts (8 Å, |Δi|>4): 102; chains: 1; bounding box: 49×39×47 Å